Protein AF-A0A359F382-F1 (afdb_monomer_lite)

Secondary structure (DSSP, 8-state):
-TT--EEETTEEEEEEEEEEEPBPTT---EEEEEEEEEE-SSS-EEPPEEEEEBTTB-PPPPB-TT-SS-TT-EE-TT-EEEEEEEEEPPEETTEEEEE-SS-SS-EEEEESSSS-SSS--EEEEPPHHHHHHHHHSPB-PPPPPP----

Radius of gyration: 14.88 Å; chains: 1; bounding box: 39×32×42 Å

Structure (mmCIF, N/CA/C/O backbone):
data_AF-A0A359F382-F1
#
_entry.id   AF-A0A359F382-F1
#
loop_
_atom_site.group_PDB
_atom_site.id
_atom_site.type_symbol
_atom_site.label_atom_id
_atom_site.label_alt_id
_atom_site.label_comp_id
_atom_site.label_asym_id
_atom_site.label_entity_id
_atom_site.label_seq_id
_atom_site.pdbx_PDB_ins_code
_atom_site.Cartn_x
_atom_site.Cartn_y
_atom_site.Cartn_z
_atom_site.occupancy
_atom_site.B_iso_or_equiv
_atom_site.auth_seq_id
_atom_site.auth_comp_id
_atom_site.auth_asym_id
_atom_site.auth_atom_id
_atom_site.pdbx_PDB_model_num
ATOM 1 N N . VAL A 1 1 ? 2.632 -14.213 -3.912 1.00 77.81 1 VAL A N 1
ATOM 2 C CA . VAL A 1 1 ? 3.540 -14.253 -2.737 1.00 77.81 1 VAL A CA 1
ATOM 3 C C . VAL A 1 1 ? 4.346 -12.966 -2.747 1.00 77.81 1 VAL A C 1
ATOM 5 O O . VAL A 1 1 ? 4.710 -12.539 -3.836 1.00 77.81 1 VAL A O 1
ATOM 8 N N . PHE A 1 2 ? 4.558 -12.316 -1.601 1.00 89.94 2 PHE A N 1
ATOM 9 C CA . PHE A 1 2 ? 5.421 -11.128 -1.536 1.00 89.94 2 PHE A CA 1
ATOM 10 C C . PHE A 1 2 ? 6.863 -11.481 -1.932 1.00 89.94 2 PHE A C 1
ATOM 12 O O . PHE A 1 2 ? 7.334 -12.580 -1.650 1.00 89.94 2 PHE A O 1
ATOM 19 N N . GLY A 1 3 ? 7.535 -10.569 -2.626 1.00 89.75 3 GLY A N 1
ATOM 20 C CA . GLY A 1 3 ? 8.843 -10.769 -3.245 1.00 89.75 3 GLY A CA 1
ATOM 21 C C . GLY A 1 3 ? 8.786 -11.352 -4.659 1.00 89.75 3 GLY A C 1
ATOM 22 O O . GLY A 1 3 ? 9.818 -11.409 -5.315 1.00 89.75 3 GLY A O 1
ATOM 23 N N . ALA A 1 4 ? 7.609 -11.764 -5.144 1.00 89.44 4 ALA A N 1
ATOM 24 C CA . ALA A 1 4 ? 7.445 -12.164 -6.537 1.00 89.44 4 ALA A CA 1
ATOM 25 C C . ALA A 1 4 ? 7.367 -10.928 -7.440 1.00 89.44 4 ALA A C 1
ATOM 27 O O . ALA A 1 4 ? 6.575 -10.018 -7.184 1.00 89.44 4 ALA A O 1
ATOM 28 N N . GLU A 1 5 ? 8.168 -10.937 -8.499 1.00 91.50 5 GLU A N 1
ATOM 29 C CA . GLU A 1 5 ? 8.140 -9.917 -9.539 1.00 91.50 5 GLU A CA 1
ATOM 30 C C . GLU A 1 5 ? 7.011 -10.206 -10.529 1.00 91.50 5 GLU A C 1
ATOM 32 O O . GLU A 1 5 ? 6.661 -11.362 -10.795 1.00 91.50 5 GLU A O 1
ATOM 37 N N . PHE A 1 6 ? 6.437 -9.149 -11.085 1.00 90.25 6 PHE A N 1
ATOM 38 C CA . PHE A 1 6 ? 5.586 -9.244 -12.259 1.00 90.25 6 PHE A CA 1
ATOM 39 C C . PHE A 1 6 ? 5.766 -8.002 -13.123 1.00 90.25 6 PHE A C 1
ATOM 41 O O . PHE A 1 6 ? 6.039 -6.919 -12.612 1.00 90.25 6 PHE A O 1
ATOM 48 N N . GLU A 1 7 ? 5.618 -8.182 -14.429 1.00 90.56 7 GLU A N 1
ATOM 49 C CA . GLU A 1 7 ? 5.844 -7.147 -15.431 1.00 90.56 7 GLU A CA 1
ATOM 50 C C . GLU A 1 7 ? 4.554 -6.880 -16.207 1.00 90.56 7 GLU A C 1
ATOM 52 O O . GLU A 1 7 ? 3.830 -7.819 -16.558 1.00 90.56 7 GLU A O 1
ATOM 57 N N . VAL A 1 8 ? 4.283 -5.603 -16.468 1.00 87.81 8 VAL A N 1
ATOM 58 C CA . VAL A 1 8 ? 3.247 -5.136 -17.396 1.00 87.81 8 VAL A CA 1
ATOM 59 C C . VAL A 1 8 ? 3.822 -3.962 -18.174 1.00 87.81 8 VAL A C 1
ATOM 61 O O . VAL A 1 8 ? 4.358 -3.040 -17.567 1.00 87.81 8 VAL A O 1
ATOM 64 N N . ASP A 1 9 ? 3.743 -4.016 -19.504 1.00 87.06 9 ASP A N 1
ATOM 65 C CA . ASP A 1 9 ? 4.176 -2.943 -20.410 1.00 87.06 9 ASP A CA 1
ATOM 66 C C . ASP A 1 9 ? 5.588 -2.390 -20.118 1.00 87.06 9 ASP A C 1
ATOM 68 O O . ASP A 1 9 ? 5.858 -1.194 -20.236 1.00 87.06 9 ASP A O 1
ATOM 72 N N . GLY A 1 10 ? 6.508 -3.283 -19.728 1.00 90.38 10 GLY A N 1
ATOM 73 C CA . GLY A 1 10 ? 7.892 -2.954 -19.387 1.00 90.38 10 GLY A CA 1
ATOM 74 C C . GLY A 1 10 ? 8.089 -2.341 -17.997 1.00 90.38 10 GLY A C 1
ATOM 75 O O . GLY A 1 10 ? 9.202 -1.938 -17.674 1.00 90.38 10 GLY A O 1
ATOM 76 N N . VAL A 1 11 ? 7.059 -2.274 -17.150 1.00 93.62 11 VAL A N 1
ATOM 77 C CA . VAL A 1 11 ? 7.189 -1.898 -15.736 1.00 93.62 11 VAL A CA 1
ATOM 78 C C . VAL A 1 11 ? 7.217 -3.154 -14.872 1.00 93.62 11 VAL A C 1
ATOM 80 O O . VAL A 1 11 ? 6.216 -3.863 -14.742 1.00 93.62 11 VAL A O 1
ATOM 83 N N . VAL A 1 12 ? 8.358 -3.411 -14.236 1.00 95.44 12 VAL A N 1
ATOM 84 C CA . VAL A 1 12 ? 8.546 -4.515 -13.289 1.00 95.44 12 VAL A CA 1
ATOM 85 C C . VAL A 1 12 ? 8.172 -4.050 -11.890 1.00 95.44 12 VAL A C 1
ATOM 87 O O . VAL A 1 12 ? 8.703 -3.065 -11.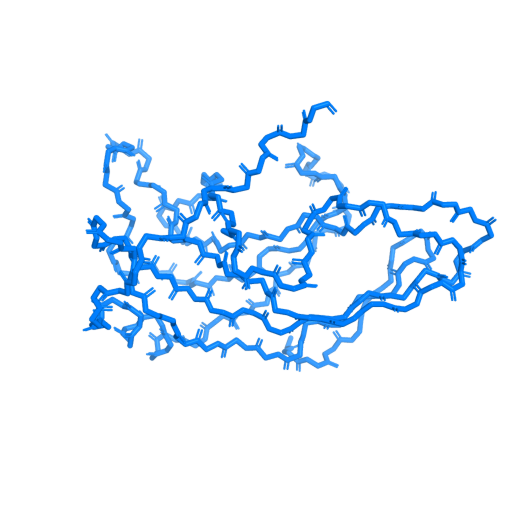383 1.00 95.44 12 VAL A O 1
ATOM 90 N N . VAL A 1 13 ? 7.266 -4.770 -11.236 1.00 95.38 13 VAL A N 1
ATOM 91 C CA . VAL A 1 13 ? 6.737 -4.427 -9.914 1.00 95.38 13 VAL A CA 1
ATOM 92 C C . VAL A 1 13 ? 6.991 -5.564 -8.937 1.00 95.38 13 VAL A C 1
ATOM 94 O O . VAL A 1 13 ? 6.752 -6.735 -9.233 1.00 95.38 13 VAL A O 1
ATOM 97 N N . VAL A 1 14 ? 7.449 -5.210 -7.735 1.00 96.38 14 VAL A N 1
ATOM 98 C CA . VAL A 1 14 ? 7.779 -6.167 -6.674 1.00 96.38 14 VAL A CA 1
ATOM 99 C C . VAL A 1 14 ? 7.206 -5.691 -5.339 1.00 96.38 14 VAL A C 1
ATOM 101 O O . VAL A 1 14 ? 7.826 -4.878 -4.646 1.00 96.38 14 VAL A O 1
ATOM 104 N N . PRO A 1 15 ? 6.030 -6.190 -4.927 1.00 95.75 15 PRO A N 1
ATOM 105 C CA . PRO A 1 15 ? 5.538 -6.014 -3.567 1.00 95.75 15 PRO A CA 1
ATOM 106 C C . PRO A 1 15 ? 6.425 -6.833 -2.630 1.00 95.75 15 PRO A C 1
ATOM 108 O O . PRO A 1 15 ? 6.452 -8.057 -2.722 1.00 95.75 15 PRO A O 1
ATOM 111 N N . LYS A 1 16 ? 7.175 -6.183 -1.742 1.00 96.56 16 LYS A N 1
ATOM 112 C CA . LYS A 1 16 ? 8.234 -6.814 -0.937 1.00 96.56 16 LYS A CA 1
ATOM 113 C C . LYS A 1 16 ? 7.735 -7.339 0.400 1.00 96.56 16 LYS A C 1
ATOM 115 O O . LYS A 1 16 ? 8.107 -8.437 0.801 1.00 96.56 16 LYS A O 1
ATOM 120 N N . SER A 1 17 ? 6.910 -6.566 1.094 1.00 97.12 17 SER A N 1
ATOM 121 C CA . SER A 1 17 ? 6.356 -6.945 2.395 1.00 97.12 17 SER A CA 1
ATOM 122 C C . SER A 1 17 ? 5.132 -6.106 2.734 1.00 97.12 17 SER A C 1
ATOM 124 O O . SER A 1 17 ? 4.959 -5.006 2.213 1.00 97.12 17 SER A O 1
ATOM 126 N N . VAL A 1 18 ? 4.297 -6.619 3.632 1.00 97.69 18 VAL A N 1
ATOM 127 C CA . VAL A 1 18 ? 3.161 -5.900 4.212 1.00 97.69 18 VAL A CA 1
ATOM 128 C C . VAL A 1 18 ? 3.202 -6.044 5.729 1.00 97.69 18 VAL A C 1
ATOM 130 O O . VAL A 1 18 ? 3.586 -7.094 6.243 1.00 97.69 18 VAL A O 1
ATOM 133 N N . GLY A 1 19 ? 2.824 -4.992 6.446 1.00 97.31 19 GLY A N 1
ATOM 134 C CA . GLY A 1 19 ? 2.740 -5.003 7.902 1.00 97.31 19 GLY A CA 1
ATOM 135 C C . GLY A 1 19 ? 1.694 -4.024 8.430 1.00 97.31 19 GLY A C 1
ATOM 136 O O . GLY A 1 19 ? 1.181 -3.202 7.666 1.00 97.31 19 GLY A O 1
ATOM 137 N N . PRO A 1 20 ? 1.363 -4.101 9.728 1.00 96.31 20 PRO A N 1
ATOM 138 C CA . PRO A 1 20 ? 0.419 -3.177 10.338 1.00 96.31 20 PRO A CA 1
ATOM 139 C C . PRO A 1 20 ? 1.002 -1.762 10.378 1.00 96.31 20 PRO A C 1
ATOM 141 O O . PRO A 1 20 ? 2.224 -1.568 10.372 1.00 96.31 20 PRO A O 1
ATOM 144 N N . PHE A 1 21 ? 0.118 -0.772 10.433 1.00 95.44 21 PHE A N 1
ATOM 145 C CA . PHE A 1 21 ? 0.471 0.628 10.617 1.00 95.44 21 PHE A CA 1
ATOM 146 C C . PHE A 1 21 ? -0.447 1.274 11.661 1.00 95.44 21 PHE A C 1
ATOM 148 O O . PHE A 1 21 ? -1.498 0.732 12.005 1.00 95.44 21 PHE A O 1
ATOM 155 N N . GLU A 1 22 ? -0.042 2.430 12.183 1.00 93.81 22 GLU A N 1
ATOM 156 C CA . GLU A 1 22 ? -0.870 3.217 13.097 1.00 93.81 22 GLU A CA 1
ATOM 157 C C . GLU A 1 22 ? -2.205 3.591 12.437 1.00 93.81 22 GLU A C 1
ATOM 159 O O . GLU A 1 22 ? -2.273 3.859 11.231 1.00 93.81 22 GLU A O 1
ATOM 164 N N . LYS A 1 23 ? -3.282 3.657 13.227 1.00 91.50 23 LYS A N 1
ATOM 165 C CA . LYS A 1 23 ? -4.585 4.093 12.705 1.00 91.50 23 LYS A CA 1
ATOM 166 C C . LYS A 1 23 ? -4.533 5.558 12.289 1.00 91.50 23 LYS A C 1
ATOM 168 O O . LYS A 1 23 ? -3.689 6.328 12.745 1.00 91.50 23 LYS A O 1
ATOM 173 N N . SER A 1 24 ? -5.490 5.978 11.469 1.00 88.31 24 SER A N 1
ATOM 174 C CA . SER A 1 24 ? -5.753 7.406 11.305 1.00 88.31 24 SER A CA 1
ATOM 175 C C . SER A 1 24 ? -6.110 8.064 12.636 1.00 88.31 24 SER A C 1
ATOM 177 O O . SER A 1 24 ? -6.543 7.404 13.583 1.00 88.31 24 SER A O 1
ATOM 179 N N . SER A 1 25 ? -6.012 9.391 12.680 1.00 87.31 25 SER A N 1
ATOM 180 C CA . SER A 1 25 ? -6.517 10.191 13.799 1.00 87.31 25 SER A CA 1
ATOM 181 C C . SER A 1 25 ? -8.023 10.010 14.042 1.00 87.31 25 SER A C 1
ATOM 183 O O . SER A 1 25 ? -8.505 10.309 15.129 1.00 87.31 25 SER A O 1
ATOM 185 N N . LEU A 1 26 ? -8.761 9.496 13.051 1.00 85.38 26 LEU A N 1
ATOM 186 C CA . LEU A 1 26 ? -10.183 9.146 13.134 1.00 85.38 26 LEU A CA 1
ATOM 187 C C . LEU A 1 26 ? -10.415 7.662 13.474 1.00 85.38 26 LEU A C 1
ATOM 189 O O . LEU A 1 26 ? -11.550 7.198 13.454 1.00 85.38 26 LEU A O 1
ATOM 193 N N . GLY A 1 27 ? -9.358 6.901 13.771 1.00 87.88 27 GLY A N 1
ATOM 194 C CA . GLY A 1 27 ? -9.445 5.488 14.139 1.00 87.88 27 GLY A CA 1
ATOM 195 C C . GLY A 1 27 ? -9.553 4.517 12.961 1.00 87.88 27 GLY A C 1
ATOM 196 O O . GLY A 1 27 ? -9.810 3.338 13.187 1.00 87.88 27 GLY A O 1
ATOM 197 N N . VAL A 1 28 ? -9.332 4.972 11.724 1.00 90.12 28 VAL A N 1
ATOM 198 C CA . VAL A 1 28 ? -9.355 4.103 10.536 1.00 90.12 28 VAL A CA 1
ATOM 199 C C . VAL A 1 28 ? -8.106 3.211 10.519 1.00 90.12 28 VAL A C 1
ATOM 201 O O . VAL A 1 28 ? -6.999 3.761 10.513 1.00 90.12 28 VAL A O 1
ATOM 204 N N . PRO A 1 29 ? -8.245 1.870 10.492 1.00 92.94 29 PRO A N 1
ATOM 205 C CA . PRO A 1 29 ? -7.114 0.951 10.385 1.00 92.94 29 PRO A CA 1
ATOM 206 C C . PRO A 1 29 ? -6.341 1.124 9.077 1.00 92.94 29 PRO A C 1
ATOM 208 O O . PRO A 1 29 ? -6.911 1.454 8.032 1.00 92.94 29 PRO A O 1
ATOM 211 N N . ARG A 1 30 ? -5.024 0.909 9.144 1.00 94.00 30 ARG A N 1
ATOM 212 C CA . ARG A 1 30 ? -4.104 1.066 8.013 1.00 94.00 30 ARG A CA 1
ATOM 213 C C . ARG A 1 30 ? -3.056 -0.037 8.005 1.00 94.00 30 ARG A C 1
ATOM 215 O O . ARG A 1 30 ? -2.597 -0.480 9.056 1.00 94.00 30 ARG A O 1
ATOM 222 N N . VAL A 1 31 ? -2.631 -0.426 6.812 1.00 95.62 31 VAL A N 1
ATOM 223 C CA . VAL A 1 31 ? -1.459 -1.283 6.604 1.00 95.62 31 VAL A CA 1
ATOM 224 C C . VAL A 1 31 ? -0.387 -0.518 5.843 1.00 95.62 31 VAL A C 1
ATOM 226 O O . VAL A 1 31 ? -0.669 0.444 5.129 1.00 95.62 31 VAL A O 1
ATOM 229 N N . ARG A 1 32 ? 0.855 -0.964 5.983 1.00 96.56 32 ARG A N 1
ATOM 230 C CA . ARG A 1 32 ? 1.997 -0.465 5.228 1.00 96.56 32 ARG A CA 1
ATOM 231 C C . ARG A 1 32 ? 2.489 -1.548 4.284 1.00 96.56 32 ARG A C 1
ATOM 233 O O . ARG A 1 32 ? 2.839 -2.640 4.729 1.00 96.56 32 ARG A O 1
ATOM 240 N N . LEU A 1 33 ? 2.563 -1.218 3.003 1.00 97.19 33 LEU A N 1
ATOM 241 C CA . LEU A 1 33 ? 3.164 -2.035 1.959 1.00 97.19 33 LEU A CA 1
ATOM 242 C C . LEU A 1 33 ? 4.540 -1.473 1.594 1.00 97.19 33 LEU A C 1
ATOM 244 O O . LEU A 1 33 ? 4.645 -0.292 1.289 1.00 97.19 33 LEU A O 1
ATOM 248 N N . VAL A 1 34 ? 5.574 -2.310 1.550 1.00 97.69 34 VAL A N 1
ATOM 249 C CA . VAL A 1 34 ? 6.844 -1.975 0.889 1.00 97.69 34 VAL A CA 1
ATOM 250 C C . VAL A 1 34 ? 6.791 -2.512 -0.534 1.00 97.69 34 VAL A C 1
ATOM 252 O O . VAL A 1 34 ? 6.558 -3.704 -0.735 1.00 97.69 34 VAL A O 1
ATOM 255 N N . ILE A 1 35 ? 7.023 -1.655 -1.521 1.00 97.38 35 ILE A N 1
ATOM 256 C CA . ILE A 1 35 ? 6.938 -1.997 -2.944 1.00 97.38 35 ILE A CA 1
ATOM 257 C C . ILE A 1 35 ? 8.070 -1.327 -3.720 1.00 97.38 35 ILE A C 1
ATOM 259 O O . ILE A 1 35 ? 8.562 -0.263 -3.339 1.00 97.38 35 ILE A O 1
ATOM 263 N N . SER A 1 36 ? 8.502 -1.964 -4.805 1.00 97.25 36 SER A N 1
ATOM 264 C CA . SER A 1 36 ? 9.325 -1.322 -5.825 1.00 97.25 36 SER A CA 1
ATOM 265 C C . SER A 1 36 ? 8.707 -1.445 -7.206 1.00 97.25 36 SER A C 1
ATOM 267 O O . SER A 1 36 ? 8.060 -2.447 -7.503 1.00 97.25 36 SER A O 1
ATOM 269 N N . SER A 1 37 ? 8.966 -0.446 -8.036 1.00 96.62 37 SER A N 1
ATOM 270 C CA . SER A 1 37 ? 8.680 -0.418 -9.464 1.00 96.62 37 SER A CA 1
ATOM 271 C C . SER A 1 37 ? 9.951 -0.048 -10.224 1.00 96.62 37 SER A C 1
ATOM 273 O O . SER A 1 37 ? 10.749 0.761 -9.751 1.00 96.62 37 SER A O 1
ATOM 275 N N . ASP A 1 38 ? 10.158 -0.659 -11.379 1.00 97.19 38 ASP A N 1
ATOM 276 C CA . ASP A 1 38 ? 11.277 -0.400 -12.280 1.00 97.19 38 ASP A CA 1
ATOM 277 C C . ASP A 1 38 ? 10.739 -0.289 -13.705 1.00 97.19 38 ASP A C 1
ATOM 279 O O . ASP A 1 38 ? 10.172 -1.251 -14.223 1.00 97.19 38 ASP A O 1
ATOM 283 N N . ASN A 1 39 ? 10.850 0.893 -14.312 1.00 96.81 39 ASN A N 1
ATOM 284 C CA . ASN A 1 39 ? 10.412 1.099 -15.688 1.00 96.81 39 ASN A CA 1
ATOM 285 C C . ASN A 1 39 ? 11.546 0.739 -16.650 1.00 96.81 39 ASN A C 1
ATOM 287 O O . ASN A 1 39 ? 12.434 1.544 -16.924 1.00 96.81 39 ASN A O 1
ATOM 291 N N . GLN A 1 40 ? 11.475 -0.472 -17.185 1.00 96.31 40 GLN A N 1
ATOM 292 C CA . GLN A 1 40 ? 12.402 -1.026 -18.167 1.00 96.31 40 GLN A CA 1
ATOM 293 C C . GLN A 1 40 ? 11.970 -0.736 -19.615 1.00 96.31 40 GLN A C 1
ATOM 295 O O . GLN A 1 40 ? 12.647 -1.155 -20.553 1.00 96.31 40 GLN A O 1
ATOM 300 N N . SER A 1 41 ? 10.856 -0.022 -19.816 1.00 94.00 41 SER A N 1
ATOM 301 C CA . SER A 1 41 ? 10.396 0.402 -21.141 1.00 94.00 41 SER A CA 1
ATOM 302 C C . SER A 1 41 ? 11.143 1.651 -21.626 1.00 94.00 41 SER A C 1
ATOM 304 O O . SER A 1 41 ? 11.762 2.369 -20.842 1.00 94.00 41 SER A O 1
ATOM 306 N N . GLU A 1 42 ? 11.052 1.952 -22.923 1.00 93.88 42 GLU A N 1
ATOM 307 C CA . GLU A 1 42 ? 11.643 3.155 -23.540 1.00 93.88 42 GLU A CA 1
ATOM 308 C C . GLU A 1 42 ? 10.785 4.425 -23.368 1.00 93.88 42 GLU A C 1
ATOM 310 O O . GLU A 1 42 ? 11.121 5.482 -23.903 1.00 93.88 42 GLU A O 1
ATOM 315 N N . MET A 1 43 ? 9.658 4.335 -22.657 1.00 94.75 43 MET A N 1
ATOM 316 C CA . MET A 1 43 ? 8.688 5.421 -22.505 1.00 94.75 43 MET A CA 1
ATOM 317 C C . MET A 1 43 ? 8.425 5.717 -21.032 1.00 94.75 43 MET A C 1
ATOM 319 O O . MET A 1 43 ? 8.591 4.857 -20.169 1.00 94.75 43 MET A O 1
ATOM 323 N N . ASP A 1 44 ? 7.986 6.939 -20.739 1.00 93.75 44 ASP A N 1
ATOM 324 C CA . ASP A 1 44 ? 7.469 7.265 -19.414 1.00 93.75 44 ASP A CA 1
ATOM 325 C C . ASP A 1 44 ? 6.165 6.498 -19.176 1.00 93.75 44 ASP A C 1
ATOM 327 O O . ASP A 1 44 ? 5.278 6.466 -20.029 1.00 93.75 44 ASP A O 1
ATOM 331 N N . GLN A 1 45 ? 6.073 5.873 -18.007 1.00 92.88 45 GLN A N 1
ATOM 332 C CA . GLN A 1 45 ? 4.926 5.086 -17.569 1.00 92.88 45 GLN A CA 1
ATOM 333 C C . GLN A 1 45 ? 4.410 5.643 -16.243 1.00 92.88 45 GLN A C 1
ATOM 335 O O . GLN A 1 45 ? 4.957 6.606 -15.701 1.00 92.88 45 GLN A O 1
ATOM 340 N N . ASN A 1 46 ? 3.375 5.018 -15.691 1.00 91.81 46 ASN A N 1
ATOM 341 C CA . ASN A 1 46 ? 2.936 5.274 -14.327 1.00 91.81 46 ASN A CA 1
ATOM 342 C C . ASN A 1 46 ? 3.225 4.064 -13.439 1.00 91.81 46 ASN A C 1
ATOM 344 O O . ASN A 1 46 ? 3.220 2.913 -13.878 1.00 91.81 46 ASN A O 1
ATOM 348 N N . ASN A 1 47 ? 3.440 4.334 -12.157 1.00 91.88 47 ASN A N 1
ATOM 349 C CA . ASN A 1 47 ? 3.313 3.325 -11.120 1.00 91.88 47 ASN A CA 1
ATOM 350 C C . ASN A 1 47 ? 1.908 2.700 -11.163 1.00 91.88 47 ASN A C 1
ATOM 352 O O . ASN A 1 47 ? 0.944 3.424 -11.410 1.00 91.88 47 ASN A O 1
ATOM 356 N N . PRO A 1 48 ? 1.744 1.405 -10.855 1.00 91.69 48 PRO A N 1
ATOM 357 C CA . PRO A 1 48 ? 0.413 0.824 -10.761 1.00 91.69 48 PRO A CA 1
ATOM 358 C C . PRO A 1 48 ? -0.397 1.428 -9.601 1.00 91.69 48 PRO A C 1
ATOM 360 O O . PRO A 1 48 ? 0.148 1.909 -8.602 1.00 91.69 48 PRO A O 1
ATOM 363 N N . ASP A 1 49 ? -1.716 1.331 -9.708 1.00 91.19 49 ASP A N 1
ATOM 364 C CA . ASP A 1 49 ? -2.653 1.457 -8.601 1.00 91.19 49 ASP A CA 1
ATOM 365 C C . ASP A 1 49 ? -2.444 0.313 -7.600 1.00 91.19 49 ASP A C 1
ATOM 367 O O . ASP A 1 49 ? -2.223 -0.845 -7.971 1.00 91.19 49 ASP A O 1
ATOM 371 N N . VAL A 1 50 ? -2.523 0.640 -6.309 1.00 91.88 50 VAL A N 1
ATOM 372 C CA . VAL A 1 50 ? -2.347 -0.311 -5.210 1.00 91.88 50 VAL A CA 1
ATOM 373 C C . VAL A 1 50 ? -3.425 -0.074 -4.163 1.00 91.88 50 VAL A C 1
ATOM 375 O O . VAL A 1 50 ? -3.575 1.046 -3.678 1.00 91.88 50 VAL A O 1
ATOM 378 N N . ARG A 1 51 ? -4.152 -1.128 -3.775 1.00 92.19 51 ARG A N 1
ATOM 379 C CA . ARG A 1 51 ? -5.242 -1.047 -2.785 1.00 92.19 51 ARG A CA 1
ATOM 380 C C . ARG A 1 51 ? -5.285 -2.266 -1.878 1.00 92.19 51 ARG A C 1
ATOM 382 O O . ARG A 1 51 ? -5.006 -3.378 -2.325 1.00 92.19 51 ARG A O 1
ATOM 389 N N . LEU A 1 52 ? -5.707 -2.074 -0.630 1.00 94.12 52 LEU A N 1
ATOM 390 C CA . LEU A 1 52 ? -6.179 -3.173 0.211 1.00 94.12 52 LEU A CA 1
ATOM 391 C C . LEU A 1 52 ? -7.631 -3.485 -0.169 1.00 94.12 52 LEU A C 1
ATOM 393 O O . LEU A 1 52 ? -8.481 -2.599 -0.145 1.00 94.12 52 LEU A O 1
ATOM 397 N N . VAL A 1 53 ? -7.910 -4.738 -0.513 1.00 93.12 53 VAL A N 1
ATOM 398 C CA . VAL A 1 53 ? -9.264 -5.236 -0.774 1.00 93.12 53 VAL A CA 1
ATOM 399 C C . VAL A 1 53 ? -9.619 -6.325 0.230 1.00 93.12 53 VAL A C 1
ATOM 401 O O . VAL A 1 53 ? -8.763 -7.123 0.617 1.00 93.12 53 VAL A O 1
ATOM 404 N N . CYS A 1 54 ? -10.889 -6.366 0.621 1.00 93.44 54 CYS A N 1
ATOM 405 C CA . CYS A 1 54 ? -11.452 -7.381 1.508 1.00 93.44 54 CYS A CA 1
ATOM 406 C C . CYS A 1 54 ? -12.582 -8.115 0.770 1.00 93.44 54 CYS A C 1
ATOM 408 O O . CYS A 1 54 ? -13.169 -7.582 -0.173 1.00 93.44 54 CYS A O 1
ATOM 410 N N . ALA A 1 55 ? -12.943 -9.321 1.201 1.00 90.94 55 ALA A N 1
ATOM 411 C CA . ALA A 1 55 ? -14.095 -10.044 0.668 1.00 90.94 55 ALA A CA 1
ATOM 412 C C . ALA A 1 55 ? -15.397 -9.241 0.809 1.00 90.94 55 ALA A C 1
ATOM 414 O O . ALA A 1 55 ? -16.238 -9.289 -0.086 1.00 90.94 55 ALA A O 1
ATOM 415 N N . GLU A 1 56 ? -15.558 -8.479 1.900 1.00 86.81 56 GLU A N 1
ATOM 416 C CA . GLU A 1 56 ? -16.760 -7.668 2.120 1.00 86.81 56 GLU A CA 1
ATOM 417 C C . GLU A 1 56 ? -16.787 -6.365 1.308 1.00 86.81 56 GLU A C 1
ATOM 419 O O . GLU A 1 56 ? -17.843 -5.738 1.203 1.00 86.81 56 GLU A O 1
ATOM 424 N N . SER A 1 57 ? -15.646 -5.915 0.773 1.00 86.94 57 SER A N 1
ATOM 425 C CA . SER A 1 57 ? -15.563 -4.662 0.023 1.00 86.94 57 SER A CA 1
ATOM 426 C C . SER A 1 57 ? -14.368 -4.609 -0.921 1.00 86.94 57 SER A C 1
ATOM 428 O O . SER A 1 57 ? -13.208 -4.725 -0.517 1.00 86.94 57 SER A O 1
ATOM 430 N N . ASN A 1 58 ? -14.678 -4.339 -2.186 1.00 81.38 58 ASN A N 1
ATOM 431 C CA . ASN A 1 58 ? -13.724 -3.981 -3.230 1.00 81.38 58 ASN A CA 1
ATOM 432 C C . ASN A 1 58 ? -13.692 -2.466 -3.497 1.00 81.38 58 ASN A C 1
ATOM 434 O O . ASN A 1 58 ? -13.087 -2.041 -4.483 1.00 81.38 58 ASN A O 1
ATOM 438 N N . LEU A 1 59 ? -14.373 -1.665 -2.668 1.00 84.31 59 LEU A N 1
ATOM 439 C CA . LEU A 1 59 ? -14.400 -0.218 -2.832 1.00 84.31 59 LEU A CA 1
ATOM 440 C C . LEU A 1 59 ? -12.989 0.355 -2.658 1.00 84.31 59 LEU A C 1
ATOM 442 O O . LEU A 1 59 ? -12.222 -0.150 -1.832 1.00 84.31 59 LEU A O 1
ATOM 446 N N . PRO A 1 60 ? -12.630 1.401 -3.420 1.00 77.69 60 PRO A N 1
ATOM 447 C CA . PRO A 1 60 ? -11.343 2.051 -3.252 1.00 77.69 60 PRO A CA 1
ATOM 448 C C . PRO A 1 60 ? -11.212 2.616 -1.836 1.00 77.69 60 PRO A C 1
ATOM 450 O O . PRO A 1 60 ? -12.117 3.279 -1.332 1.00 77.69 60 PRO A O 1
ATOM 453 N N . ALA A 1 61 ? -10.070 2.340 -1.214 1.00 80.12 61 ALA A N 1
ATOM 454 C CA . ALA A 1 61 ? -9.573 3.094 -0.075 1.00 80.12 61 ALA A CA 1
ATOM 455 C C . ALA A 1 61 ? -8.463 4.026 -0.550 1.00 80.12 61 ALA A C 1
ATOM 457 O O . ALA A 1 61 ? -7.691 3.666 -1.444 1.00 80.12 61 ALA A O 1
ATOM 458 N N . ASP A 1 62 ? -8.349 5.179 0.099 1.00 75.88 62 ASP A N 1
ATOM 459 C CA . ASP A 1 62 ? -7.235 6.087 -0.133 1.00 75.88 62 ASP A CA 1
ATOM 460 C C . ASP A 1 62 ? -5.916 5.494 0.392 1.00 75.88 62 ASP A C 1
ATOM 462 O O . ASP A 1 62 ? -5.872 4.744 1.382 1.00 75.88 62 ASP A O 1
ATOM 466 N N . TRP A 1 63 ? -4.818 5.870 -0.265 1.00 82.75 63 TRP A N 1
ATOM 467 C CA . TRP A 1 63 ? -3.484 5.824 0.338 1.00 82.75 63 TRP A CA 1
ATOM 468 C C . TRP A 1 63 ? -3.256 7.098 1.181 1.00 82.75 63 TRP A C 1
ATOM 470 O O . TRP A 1 63 ? -4.187 7.870 1.338 1.00 82.75 63 TRP A O 1
ATOM 480 N N . PHE A 1 64 ? -2.097 7.350 1.804 1.00 85.62 64 PHE A N 1
ATOM 481 C CA . PHE A 1 64 ? -1.899 8.554 2.656 1.00 85.62 64 PHE A CA 1
ATOM 482 C C . PHE A 1 64 ? -0.534 9.237 2.433 1.00 85.62 64 PHE A C 1
ATOM 484 O O . PHE A 1 64 ? 0.435 8.556 2.095 1.00 85.62 64 PHE A O 1
ATOM 491 N N . TRP A 1 65 ? -0.415 10.549 2.714 1.00 69.69 65 TRP A N 1
ATOM 492 C CA . TRP A 1 65 ? 0.785 11.410 2.503 1.00 69.69 65 TRP A CA 1
ATOM 493 C C . TRP A 1 65 ? 2.020 11.090 3.383 1.00 69.69 65 TRP A C 1
ATOM 495 O O . TRP A 1 65 ? 2.934 11.898 3.5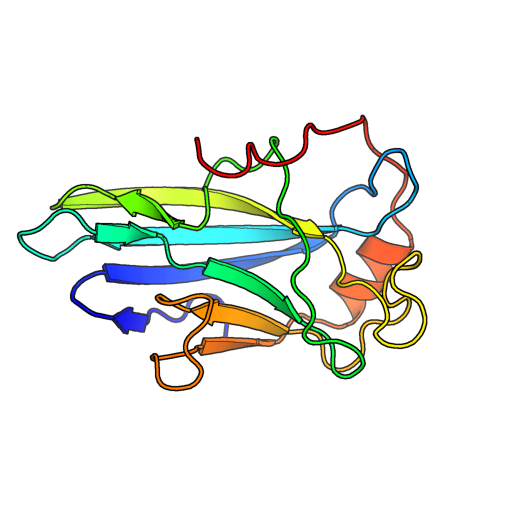12 1.00 69.69 65 TRP A O 1
ATOM 505 N N . GLY A 1 66 ? 2.065 9.909 4.002 1.00 76.88 66 GLY A N 1
ATOM 506 C CA . GLY A 1 66 ? 3.279 9.315 4.584 1.00 76.88 66 GLY A CA 1
ATOM 507 C C . GLY A 1 66 ? 3.919 8.253 3.681 1.00 76.88 66 GLY A C 1
ATOM 508 O O . GLY A 1 66 ? 4.909 7.634 4.062 1.00 76.88 66 GLY A O 1
ATOM 509 N N . SER A 1 67 ? 3.333 8.017 2.508 1.00 89.38 67 SER A N 1
ATOM 510 C CA . SER A 1 67 ? 3.841 7.068 1.524 1.00 89.38 67 SER A CA 1
ATOM 511 C C . SER A 1 67 ? 5.071 7.657 0.832 1.00 89.38 67 SER A C 1
ATOM 513 O O . SER A 1 67 ? 5.044 8.792 0.369 1.00 89.38 67 SER A O 1
ATOM 515 N N . THR A 1 68 ? 6.161 6.897 0.769 1.00 92.06 68 THR A N 1
ATOM 516 C CA . THR A 1 68 ? 7.372 7.265 0.009 1.00 92.06 68 THR A CA 1
ATOM 517 C C . THR A 1 68 ? 7.358 6.699 -1.409 1.00 92.06 68 THR A C 1
ATOM 519 O O . THR A 1 68 ? 8.240 6.994 -2.215 1.00 92.06 68 THR A O 1
ATOM 522 N N . TRP A 1 69 ? 6.343 5.893 -1.718 1.00 93.69 69 TRP A N 1
ATOM 523 C CA . TRP A 1 69 ? 6.011 5.431 -3.053 1.00 93.69 69 TRP A CA 1
ATOM 524 C C . TRP A 1 69 ? 4.548 5.773 -3.338 1.00 93.69 69 TRP A C 1
ATOM 526 O O . TRP A 1 69 ? 3.677 5.522 -2.508 1.00 93.69 69 TRP A O 1
ATOM 536 N N . GLU A 1 70 ? 4.278 6.350 -4.504 1.00 90.62 70 GLU A N 1
ATOM 537 C CA . GLU A 1 70 ? 2.957 6.878 -4.847 1.00 90.62 70 GLU A CA 1
ATOM 538 C C . GLU A 1 70 ? 2.306 6.038 -5.960 1.00 90.62 70 GLU A C 1
ATOM 540 O O . GLU A 1 70 ? 2.892 5.912 -7.044 1.00 90.62 70 GLU A O 1
ATOM 545 N N . PRO A 1 71 ? 1.110 5.463 -5.724 1.00 90.31 71 PRO A N 1
ATOM 546 C CA . PRO A 1 71 ? 0.319 4.814 -6.767 1.00 90.31 71 PRO A CA 1
ATOM 547 C C . PRO A 1 71 ? -0.031 5.784 -7.897 1.00 90.31 71 PRO A C 1
ATOM 549 O O . PRO A 1 71 ? -0.335 6.946 -7.636 1.00 90.31 71 PRO A O 1
ATOM 552 N N . ASN A 1 72 ? -0.025 5.308 -9.144 1.00 89.75 72 ASN A N 1
ATOM 553 C CA . ASN A 1 72 ? -0.322 6.096 -10.354 1.00 89.75 72 ASN A CA 1
ATOM 554 C C . ASN A 1 72 ? 0.622 7.283 -10.632 1.00 89.75 72 ASN A C 1
ATOM 556 O O . ASN A 1 72 ? 0.438 7.983 -11.625 1.00 89.75 72 ASN A O 1
ATOM 560 N N . ALA A 1 73 ? 1.641 7.516 -9.800 1.00 90.25 73 ALA A N 1
ATOM 561 C CA . ALA A 1 73 ? 2.623 8.562 -10.048 1.00 90.25 73 ALA A CA 1
ATOM 562 C C . ALA A 1 73 ? 3.497 8.233 -11.264 1.00 90.25 73 ALA A C 1
ATOM 564 O O . ALA A 1 73 ? 3.810 7.069 -11.524 1.00 90.25 73 ALA A O 1
ATOM 565 N N . SER A 1 74 ? 3.936 9.277 -11.968 1.00 92.31 74 SER A N 1
ATOM 566 C CA . SER A 1 74 ? 4.813 9.131 -13.129 1.00 92.31 74 SER A CA 1
ATOM 567 C C . SER A 1 74 ? 6.130 8.440 -12.757 1.00 92.31 74 SER A C 1
ATOM 569 O O . SER A 1 74 ? 6.794 8.772 -11.766 1.00 92.31 74 SER A O 1
ATOM 571 N N . LEU A 1 75 ? 6.508 7.475 -13.587 1.00 93.50 75 LEU A N 1
ATOM 572 C CA . LEU A 1 75 ? 7.709 6.667 -13.497 1.00 93.50 75 LEU A CA 1
ATOM 573 C C . LEU A 1 75 ? 8.457 6.762 -14.832 1.00 93.50 75 LEU A C 1
ATOM 575 O O . LEU A 1 75 ? 8.113 6.090 -15.805 1.00 93.50 75 LEU A O 1
ATOM 579 N N . SER A 1 76 ? 9.480 7.614 -14.878 1.00 95.69 76 SER A N 1
ATOM 580 C CA . SER A 1 76 ? 10.260 7.837 -16.098 1.00 95.69 76 SER A CA 1
ATOM 581 C C . SER A 1 76 ? 10.986 6.578 -16.576 1.00 95.69 76 SER A C 1
ATOM 583 O O . SER A 1 76 ? 11.321 5.707 -15.772 1.00 95.69 76 SER A O 1
ATOM 585 N N . SER A 1 77 ? 11.256 6.500 -17.879 1.00 96.38 77 SER A N 1
ATOM 586 C CA . SER A 1 77 ? 12.026 5.395 -18.472 1.00 96.38 77 SER A CA 1
ATOM 587 C C . SER A 1 77 ? 13.387 5.199 -17.779 1.00 96.38 77 SER A C 1
ATOM 589 O O . SER A 1 77 ? 14.094 6.165 -17.477 1.00 96.38 77 SER A O 1
ATOM 591 N N . GLY A 1 78 ? 13.749 3.944 -17.495 1.00 94.25 78 GLY A N 1
ATOM 592 C CA . GLY A 1 78 ? 14.990 3.551 -16.821 1.00 94.25 78 GLY A CA 1
ATOM 593 C C . GLY A 1 78 ? 15.063 3.898 -15.330 1.00 94.25 78 GLY A C 1
ATOM 594 O O . GLY A 1 78 ? 16.135 3.783 -14.732 1.00 94.25 78 GLY A O 1
ATOM 595 N N . VAL A 1 79 ? 13.966 4.360 -14.719 1.00 95.81 79 VAL A N 1
ATOM 596 C CA . VAL A 1 79 ? 13.931 4.710 -13.295 1.00 95.81 79 VAL A CA 1
ATOM 597 C C . VAL A 1 79 ? 13.369 3.562 -12.469 1.00 95.81 79 VAL A C 1
ATOM 599 O O . VAL A 1 79 ? 12.244 3.109 -12.675 1.00 95.81 79 VAL A O 1
ATOM 602 N N . GLN A 1 80 ? 14.123 3.202 -11.431 1.00 95.19 80 GLN A N 1
ATOM 603 C CA . GLN A 1 80 ? 13.657 2.355 -10.345 1.00 95.19 80 GLN A CA 1
ATOM 604 C C . GLN A 1 80 ? 13.260 3.203 -9.134 1.00 95.19 80 GLN A C 1
ATOM 606 O O . GLN A 1 80 ? 14.004 4.080 -8.688 1.00 95.19 80 GLN A O 1
ATOM 611 N N . ARG A 1 81 ? 12.101 2.900 -8.549 1.00 94.50 81 ARG A N 1
ATOM 612 C CA . ARG A 1 81 ? 11.645 3.457 -7.274 1.00 94.50 81 ARG A CA 1
ATOM 613 C C . ARG A 1 81 ? 11.314 2.344 -6.301 1.00 94.50 81 ARG A C 1
ATOM 615 O O . ARG A 1 81 ? 10.715 1.336 -6.655 1.00 94.50 81 ARG A O 1
ATOM 622 N N . GLN A 1 82 ? 11.656 2.559 -5.041 1.00 96.69 82 GLN A N 1
ATOM 623 C CA . GLN A 1 82 ? 11.207 1.733 -3.932 1.00 96.69 82 GLN A CA 1
ATOM 624 C C . GLN A 1 82 ? 10.727 2.646 -2.818 1.00 96.69 82 GLN A C 1
ATOM 626 O O . GLN A 1 82 ? 11.376 3.645 -2.517 1.00 96.69 82 GLN A O 1
ATOM 631 N N . GLY A 1 83 ? 9.641 2.259 -2.167 1.00 96.25 83 GLY A N 1
ATOM 632 C CA . GLY A 1 83 ? 9.192 2.941 -0.970 1.00 96.25 83 GLY A CA 1
ATOM 633 C C . GLY A 1 83 ? 8.045 2.222 -0.287 1.00 96.25 83 GLY A C 1
ATOM 634 O O . GLY A 1 83 ? 7.782 1.039 -0.515 1.00 96.25 83 GLY A O 1
ATOM 635 N N . GLU A 1 84 ? 7.401 2.968 0.592 1.00 96.06 84 GLU A N 1
ATOM 636 C CA . GLU A 1 84 ? 6.278 2.539 1.404 1.00 96.06 84 GLU A CA 1
ATOM 637 C C . GLU A 1 84 ? 4.989 3.153 0.861 1.00 96.06 84 GLU A C 1
ATOM 639 O O . GLU A 1 84 ? 4.965 4.335 0.523 1.00 96.06 84 GLU A O 1
ATOM 644 N N . VAL A 1 85 ? 3.919 2.363 0.830 1.00 94.81 85 VAL A N 1
ATOM 645 C CA . VAL A 1 85 ? 2.549 2.807 0.567 1.00 94.81 85 VAL A CA 1
ATOM 646 C C . VAL A 1 85 ? 1.724 2.534 1.812 1.00 94.81 85 VAL A C 1
ATOM 648 O O . VAL A 1 85 ? 1.654 1.395 2.279 1.00 94.81 85 VAL A O 1
ATOM 651 N N . ILE A 1 86 ? 1.103 3.573 2.362 1.00 95.38 86 ILE A N 1
ATOM 652 C CA . ILE A 1 86 ? 0.196 3.450 3.505 1.00 95.38 86 ILE A CA 1
ATOM 653 C C . ILE A 1 86 ? -1.221 3.319 2.966 1.00 95.38 86 ILE A C 1
ATOM 655 O O . ILE A 1 86 ? -1.724 4.256 2.357 1.00 95.38 86 ILE A O 1
ATOM 659 N N . LEU A 1 87 ? -1.857 2.171 3.193 1.00 93.56 87 LEU A N 1
ATOM 660 C CA . LEU A 1 87 ? -3.161 1.813 2.635 1.00 93.56 87 LEU A CA 1
ATOM 661 C C . LEU A 1 87 ? -4.217 1.771 3.739 1.00 93.56 87 LEU A C 1
ATOM 663 O O . LEU A 1 87 ? -4.025 1.107 4.761 1.00 93.56 87 LEU A O 1
ATOM 667 N N . GLY A 1 88 ? -5.332 2.47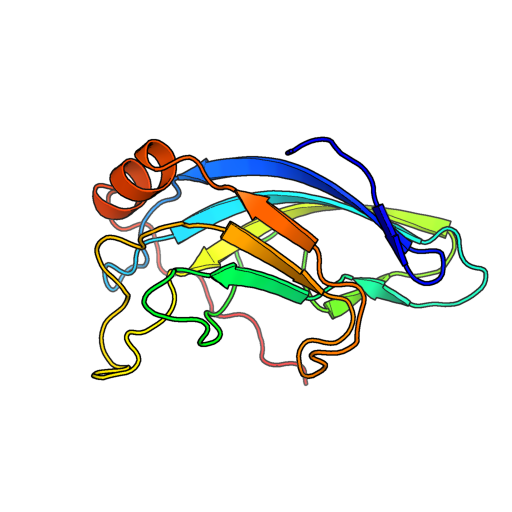0 3.532 1.00 92.62 88 GLY A N 1
ATOM 668 C CA . GLY A 1 88 ? -6.497 2.388 4.410 1.00 92.62 88 GLY A CA 1
ATOM 669 C C . GLY A 1 88 ? -7.303 1.112 4.190 1.00 92.62 88 GLY A C 1
ATOM 670 O O . GLY A 1 88 ? -7.245 0.491 3.130 1.00 92.62 88 GLY A O 1
ATOM 671 N N . PHE A 1 89 ? -8.079 0.727 5.198 1.00 93.94 89 PHE A N 1
ATOM 672 C CA . PHE A 1 89 ? -9.091 -0.311 5.023 1.00 93.94 89 PHE A CA 1
ATOM 673 C C . PHE A 1 89 ? -10.241 0.222 4.157 1.00 93.94 89 PHE A C 1
ATOM 675 O O . PHE A 1 89 ? -10.638 1.378 4.331 1.00 93.94 89 PHE A O 1
ATOM 682 N N . PRO A 1 90 ? -10.804 -0.597 3.250 1.00 93.50 90 PRO A N 1
ATOM 683 C CA . PRO A 1 90 ? -11.903 -0.164 2.401 1.00 93.50 90 PRO A CA 1
ATOM 684 C C . PRO A 1 90 ? -13.165 0.140 3.221 1.00 93.50 90 PRO A C 1
ATOM 686 O O . PRO A 1 90 ? -13.378 -0.455 4.287 1.00 93.50 90 PRO A O 1
ATOM 689 N N . PRO A 1 91 ? -14.024 1.055 2.742 1.00 91.62 91 PRO A N 1
ATOM 690 C CA . PRO A 1 91 ? -15.325 1.312 3.348 1.00 91.62 91 PRO A CA 1
ATOM 691 C C . PRO A 1 91 ? -16.251 0.099 3.197 1.00 91.62 91 PRO A C 1
ATOM 693 O O . PRO A 1 91 ? -16.126 -0.679 2.248 1.00 91.62 91 PRO A O 1
ATOM 696 N N . LYS A 1 92 ? -17.216 -0.073 4.104 1.00 89.81 92 LYS A N 1
ATOM 697 C CA . LYS A 1 92 ? -18.272 -1.085 3.961 1.00 89.81 92 LYS A CA 1
ATOM 698 C C . LYS A 1 92 ? -19.210 -0.690 2.822 1.00 89.81 92 LYS A C 1
ATOM 700 O O . LYS A 1 92 ? -19.676 0.442 2.766 1.00 89.81 92 LYS A O 1
ATOM 705 N N . VAL A 1 93 ? -19.575 -1.648 1.970 1.00 87.00 93 VAL A N 1
ATOM 706 C CA . VAL A 1 93 ? -20.507 -1.409 0.849 1.00 87.00 93 VAL A CA 1
ATOM 707 C C . VAL A 1 93 ? -21.880 -0.931 1.336 1.00 87.00 93 VAL A C 1
ATOM 709 O O . VAL A 1 93 ? -22.477 -0.043 0.735 1.00 87.00 93 VAL A O 1
ATOM 712 N N . SER A 1 94 ? -22.379 -1.500 2.435 1.00 87.88 94 SER A N 1
ATOM 713 C CA . SER A 1 94 ? -23.688 -1.152 3.000 1.00 87.88 94 SER A CA 1
ATOM 714 C C . SER A 1 94 ? -23.703 0.174 3.761 1.00 87.88 94 SER A C 1
ATOM 716 O O . SER A 1 94 ? -24.775 0.733 3.966 1.00 87.88 94 SER A O 1
ATOM 718 N N . ASP A 1 95 ? -22.542 0.631 4.236 1.00 86.50 95 ASP A N 1
ATOM 719 C CA . ASP A 1 95 ? -22.409 1.850 5.032 1.00 86.50 95 ASP A CA 1
ATOM 720 C C . ASP A 1 95 ? -21.004 2.454 4.854 1.00 86.50 95 ASP A C 1
ATOM 722 O O . ASP A 1 95 ? -20.089 2.158 5.634 1.00 86.50 95 ASP A O 1
ATOM 726 N N . PRO A 1 96 ? -20.811 3.289 3.816 1.00 85.00 96 PRO A N 1
ATOM 727 C CA . PRO A 1 96 ? -19.495 3.810 3.461 1.00 85.00 96 PRO A CA 1
ATOM 728 C C . PRO A 1 96 ? -18.859 4.729 4.511 1.00 85.00 96 PRO A C 1
ATOM 730 O O . PRO A 1 96 ? -17.691 5.083 4.372 1.00 85.00 96 PRO A O 1
ATOM 733 N N . GLN A 1 97 ? -19.598 5.118 5.558 1.00 83.44 97 GLN A N 1
ATOM 734 C CA . GLN A 1 97 ? -19.058 5.909 6.666 1.00 83.44 97 GLN A CA 1
ATOM 735 C C . GLN A 1 97 ? -18.112 5.099 7.562 1.00 83.44 97 GLN A C 1
ATOM 737 O O . GLN A 1 97 ? -17.307 5.682 8.289 1.00 83.44 97 GLN A O 1
ATOM 742 N N . TYR A 1 98 ? -18.186 3.765 7.511 1.00 85.44 98 TYR A N 1
ATOM 743 C CA . TYR A 1 98 ? -17.358 2.870 8.314 1.00 85.44 98 TYR A CA 1
ATOM 744 C C . TYR A 1 98 ? -16.472 1.999 7.433 1.00 85.44 98 TYR A C 1
ATOM 746 O O . TYR A 1 98 ? -16.905 1.491 6.400 1.00 85.44 98 TYR A O 1
ATOM 754 N N . THR A 1 99 ? -15.244 1.741 7.879 1.00 90.12 99 THR A N 1
ATOM 755 C CA . THR A 1 99 ? -14.377 0.751 7.236 1.00 90.12 99 THR A CA 1
ATOM 756 C C . THR A 1 99 ? -14.796 -0.673 7.573 1.00 90.12 99 THR A C 1
ATOM 758 O O . THR A 1 99 ? -15.449 -0.940 8.589 1.00 90.12 99 THR A O 1
ATOM 761 N N . VAL A 1 100 ? -14.418 -1.614 6.714 1.00 89.12 100 VAL A N 1
ATOM 762 C CA . VAL A 1 100 ? -14.577 -3.044 6.981 1.00 89.12 100 VAL A CA 1
ATOM 763 C C . VAL A 1 100 ? -13.742 -3.403 8.215 1.00 89.12 100 VAL A C 1
ATOM 765 O O . VAL A 1 100 ? -12.543 -3.171 8.225 1.00 89.12 100 VAL A O 1
ATOM 768 N N . ALA A 1 101 ? -14.368 -3.908 9.280 1.00 81.69 101 ALA A N 1
ATOM 769 C CA . ALA A 1 101 ? -13.690 -4.103 10.566 1.00 81.69 101 ALA A CA 1
ATOM 770 C C . ALA A 1 101 ? -12.758 -5.324 10.561 1.00 81.69 101 ALA A C 1
ATOM 772 O O . ALA A 1 101 ? -11.616 -5.220 10.991 1.00 81.69 101 ALA A O 1
ATOM 773 N N . ASP A 1 102 ? -13.235 -6.452 10.032 1.00 85.31 102 ASP A N 1
ATOM 774 C CA . ASP A 1 102 ? -12.507 -7.725 10.073 1.00 85.31 102 ASP A CA 1
ATOM 775 C C . ASP A 1 102 ? -11.650 -7.967 8.822 1.00 85.31 102 ASP A C 1
ATOM 777 O O . ASP A 1 102 ? -10.707 -8.755 8.865 1.00 85.31 102 ASP A O 1
ATOM 781 N N . CYS A 1 103 ? -11.980 -7.277 7.724 1.00 91.81 103 CYS A N 1
ATOM 782 C CA . CYS A 1 103 ? -11.383 -7.407 6.394 1.00 91.81 103 CYS A CA 1
ATOM 783 C C . CYS A 1 103 ? -11.078 -8.870 6.036 1.00 91.81 103 CYS A C 1
ATOM 785 O O . CYS A 1 103 ? -9.917 -9.279 5.995 1.00 91.81 103 CYS A O 1
ATOM 787 N N . ALA A 1 104 ? -12.121 -9.677 5.828 1.00 91.81 104 ALA A N 1
ATOM 788 C CA . ALA A 1 104 ? -11.955 -11.094 5.520 1.00 91.81 104 ALA A CA 1
ATOM 789 C C . ALA A 1 104 ? -11.288 -11.295 4.145 1.00 91.81 104 ALA A C 1
ATOM 791 O O . ALA A 1 104 ? -11.516 -10.511 3.229 1.00 91.81 104 ALA A O 1
ATOM 792 N N . ASP A 1 105 ? -10.487 -12.356 3.986 1.00 94.19 105 ASP A N 1
ATOM 793 C CA . ASP A 1 105 ? -9.678 -12.622 2.775 1.00 94.19 105 ASP A CA 1
ATOM 794 C C . ASP A 1 105 ? -8.927 -11.371 2.254 1.00 94.19 105 ASP A C 1
ATOM 796 O O . ASP A 1 105 ? -9.126 -10.926 1.110 1.00 94.19 105 ASP A O 1
ATOM 800 N N . PRO A 1 106 ? -8.097 -10.753 3.115 1.00 95.12 106 PRO A N 1
ATOM 801 C CA . PRO A 1 106 ? -7.451 -9.488 2.815 1.00 95.12 106 PRO A CA 1
ATOM 802 C C . PRO A 1 106 ? -6.376 -9.687 1.744 1.00 95.12 106 PRO A C 1
ATOM 804 O O . PRO A 1 106 ? -5.499 -10.552 1.841 1.00 95.12 106 PRO A O 1
ATOM 807 N N . ARG A 1 107 ? -6.420 -8.867 0.695 1.00 95.19 107 ARG A N 1
ATOM 808 C CA . ARG A 1 107 ? -5.476 -8.938 -0.428 1.00 95.19 107 ARG A CA 1
ATOM 809 C C . ARG A 1 107 ? -5.018 -7.543 -0.820 1.00 95.19 107 ARG A C 1
ATOM 811 O O . ARG A 1 107 ? -5.810 -6.609 -0.848 1.00 95.19 107 ARG A O 1
ATOM 818 N N . ILE A 1 108 ? -3.750 -7.403 -1.185 1.00 94.44 108 ILE A N 1
ATOM 819 C CA . ILE A 1 108 ? -3.278 -6.226 -1.915 1.00 94.44 108 ILE A CA 1
ATOM 820 C C . ILE A 1 108 ? -3.580 -6.448 -3.390 1.00 94.44 108 ILE A C 1
ATOM 822 O O . ILE A 1 108 ? -3.058 -7.390 -3.990 1.00 94.44 108 ILE A O 1
ATOM 826 N N . ARG A 1 109 ? -4.426 -5.595 -3.960 1.00 92.88 109 ARG A N 1
ATOM 827 C CA . ARG A 1 109 ? -4.656 -5.494 -5.400 1.00 92.88 109 ARG A CA 1
ATOM 828 C C . ARG A 1 109 ? -3.610 -4.553 -5.985 1.00 92.88 109 ARG A C 1
ATOM 830 O O . ARG A 1 109 ? -3.485 -3.432 -5.502 1.00 92.88 109 ARG A O 1
ATOM 837 N N . VAL A 1 110 ? -2.907 -4.999 -7.021 1.00 92.06 110 VAL A N 1
ATOM 838 C CA . VAL A 1 110 ? -2.029 -4.160 -7.846 1.00 92.06 110 VAL A CA 1
ATOM 839 C C . VAL A 1 110 ? -2.515 -4.217 -9.292 1.00 92.06 110 VAL A C 1
ATOM 841 O O . VAL A 1 110 ? -2.704 -5.317 -9.818 1.00 92.06 110 VAL A O 1
ATOM 844 N N . ALA A 1 111 ? -2.762 -3.060 -9.907 1.00 90.06 111 ALA A N 1
ATOM 845 C CA . ALA A 1 111 ? -3.310 -2.942 -11.262 1.00 90.06 111 ALA A CA 1
ATOM 846 C C . ALA A 1 111 ? -2.757 -1.705 -11.978 1.00 90.06 111 ALA A C 1
ATOM 848 O O . ALA A 1 111 ? -2.539 -0.689 -11.333 1.00 90.06 111 ALA A O 1
ATOM 849 N N . PHE A 1 112 ? -2.546 -1.773 -13.291 1.00 85.12 112 PHE A N 1
ATOM 850 C CA . PHE A 1 112 ? -2.019 -0.642 -14.065 1.00 85.12 112 PHE A CA 1
ATOM 851 C C . PHE A 1 112 ? -3.118 0.328 -14.512 1.00 85.12 112 PHE A C 1
ATOM 853 O O . PHE A 1 112 ? -2.911 1.536 -14.442 1.00 85.12 112 PHE A O 1
ATOM 860 N N . ASP A 1 113 ? -4.313 -0.176 -14.817 1.00 80.12 113 ASP A N 1
ATOM 861 C CA . ASP A 1 113 ? -5.529 0.628 -14.889 1.00 80.12 113 ASP A CA 1
ATOM 862 C C . ASP A 1 113 ? -6.422 0.397 -13.639 1.00 80.12 113 ASP A C 1
ATOM 864 O O . ASP A 1 113 ? -6.876 -0.725 -13.357 1.00 80.12 113 ASP A O 1
ATOM 868 N N . PRO A 1 114 ? -6.695 1.452 -12.845 1.00 67.75 114 PRO A N 1
ATOM 869 C CA . PRO A 1 114 ? -7.541 1.374 -11.655 1.00 67.75 114 PRO A CA 1
ATOM 870 C C . PRO A 1 114 ? -9.026 1.096 -11.945 1.00 67.75 114 PRO A C 1
ATOM 872 O O . PRO A 1 114 ? -9.743 0.691 -11.024 1.00 67.75 114 PRO A O 1
ATOM 875 N N . LEU A 1 115 ? -9.491 1.344 -13.172 1.00 69.31 115 LEU A N 1
ATOM 876 C CA . LEU A 1 115 ? -10.879 1.203 -13.625 1.00 69.31 115 LEU A CA 1
ATOM 877 C C . LEU A 1 115 ? -11.090 -0.042 -14.496 1.00 69.31 115 LEU A C 1
ATOM 879 O O . LEU A 1 115 ? -12.220 -0.526 -14.604 1.00 69.31 115 LEU A O 1
ATOM 883 N N . SER A 1 116 ? -10.022 -0.571 -15.093 1.00 68.06 116 SER A N 1
ATOM 884 C CA . SER A 1 116 ? -10.075 -1.788 -15.899 1.00 68.06 116 SER A CA 1
ATOM 885 C C . SER A 1 116 ? -10.232 -3.035 -15.028 1.00 68.06 116 SER A C 1
ATOM 887 O O . SER A 1 116 ? -9.529 -3.245 -14.032 1.00 68.06 116 SER A O 1
ATOM 889 N N . ASN A 1 117 ? -11.158 -3.899 -15.442 1.00 63.06 117 ASN A N 1
ATOM 890 C CA . ASN A 1 117 ? -11.234 -5.281 -14.967 1.00 63.06 117 ASN A CA 1
ATOM 891 C C . ASN A 1 117 ? -10.458 -6.248 -15.881 1.00 63.06 117 ASN A C 1
ATOM 893 O O . ASN A 1 117 ? -10.308 -7.412 -15.516 1.00 63.06 117 ASN A O 1
ATOM 897 N N . ASP A 1 118 ? -9.980 -5.766 -17.034 1.00 61.91 118 ASP A N 1
ATOM 898 C CA . ASP A 1 118 ? -9.310 -6.556 -18.075 1.00 61.91 118 ASP A CA 1
ATOM 899 C C . ASP A 1 118 ? -7.778 -6.413 -18.040 1.00 61.91 118 ASP A C 1
ATOM 901 O O . ASP A 1 118 ? -7.061 -7.214 -18.643 1.00 61.91 118 ASP A O 1
ATOM 905 N N . ASP A 1 119 ? -7.266 -5.428 -17.301 1.00 68.62 119 ASP A N 1
ATOM 906 C CA . ASP A 1 119 ? -5.835 -5.230 -17.098 1.00 68.62 119 ASP A CA 1
ATOM 907 C C . ASP A 1 119 ? -5.203 -6.386 -16.316 1.00 68.62 119 ASP A C 1
ATOM 909 O O . ASP A 1 119 ? -5.889 -7.085 -15.559 1.00 68.62 119 ASP A O 1
ATOM 913 N N . PRO A 1 120 ? -3.876 -6.594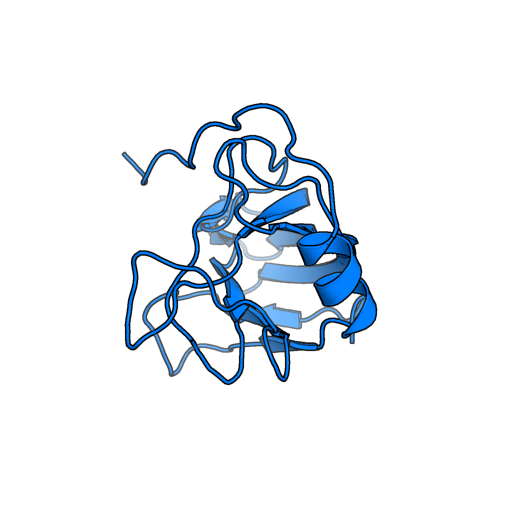 -16.418 1.00 77.69 120 PRO A N 1
ATOM 914 C CA . PRO A 1 120 ? -3.189 -7.597 -15.621 1.00 77.69 120 PRO A CA 1
ATOM 915 C C . PRO A 1 120 ? -3.224 -7.219 -14.132 1.00 77.69 120 PRO A C 1
ATOM 917 O O . PRO A 1 120 ? -2.316 -6.592 -13.590 1.00 77.69 120 PRO A O 1
ATOM 920 N N . ILE A 1 121 ? -4.280 -7.639 -13.441 1.00 86.75 121 ILE A N 1
ATOM 921 C CA . ILE A 1 121 ? -4.420 -7.464 -12.000 1.00 86.75 121 ILE A CA 1
ATOM 922 C C . ILE A 1 121 ? -3.635 -8.575 -11.297 1.00 86.75 121 ILE A C 1
ATOM 924 O O . ILE A 1 121 ? -3.679 -9.757 -11.670 1.00 86.75 121 ILE A O 1
ATOM 928 N N . ARG A 1 122 ? -2.912 -8.209 -10.239 1.00 90.69 122 ARG A N 1
ATOM 929 C CA . ARG A 1 122 ? -2.273 -9.159 -9.325 1.00 90.69 122 ARG A CA 1
ATOM 930 C C . ARG A 1 122 ? -2.785 -8.959 -7.911 1.00 90.69 122 ARG A C 1
ATOM 932 O O . ARG A 1 122 ? -2.924 -7.837 -7.434 1.00 90.69 122 ARG A O 1
ATOM 939 N N . TYR A 1 123 ? -3.038 -10.080 -7.243 1.00 92.31 123 TYR A N 1
ATOM 940 C CA . TYR A 1 123 ? -3.467 -10.113 -5.852 1.00 92.31 123 TYR A CA 1
ATOM 941 C C . TYR A 1 123 ? -2.393 -10.758 -4.986 1.00 92.31 123 TYR A C 1
ATOM 943 O O . TYR A 1 123 ? -1.905 -11.852 -5.284 1.00 92.31 123 TYR A O 1
ATOM 951 N N . PHE A 1 124 ? -2.056 -10.093 -3.888 1.00 94.25 124 PHE A N 1
ATOM 952 C CA . PHE A 1 124 ? -1.097 -10.580 -2.906 1.00 94.25 124 PHE A CA 1
ATOM 953 C C . PHE A 1 124 ? -1.828 -10.790 -1.580 1.00 94.25 124 PHE A C 1
ATOM 955 O O . PHE A 1 124 ? -2.331 -9.814 -1.025 1.00 94.25 124 PHE A O 1
ATOM 962 N N . PRO A 1 125 ? -1.934 -12.033 -1.077 1.00 95.56 125 PRO A N 1
ATOM 963 C CA . PRO A 1 125 ? -2.636 -12.293 0.173 1.00 95.56 125 PRO A CA 1
ATOM 964 C C . PRO A 1 125 ? -1.921 -11.594 1.328 1.00 95.56 125 PRO A C 1
ATOM 966 O O . PRO A 1 125 ? -0.700 -11.700 1.460 1.00 95.56 125 PRO A O 1
ATOM 969 N N . VAL A 1 126 ? -2.688 -10.890 2.153 1.00 96.06 126 VAL A N 1
ATOM 970 C CA . VAL A 1 126 ? -2.215 -10.276 3.392 1.00 96.06 126 VAL A CA 1
ATOM 971 C C . VAL A 1 126 ? -2.473 -11.266 4.532 1.00 96.06 126 VAL A C 1
ATOM 973 O O . VAL A 1 126 ? -3.552 -11.846 4.607 1.00 96.06 126 VAL A O 1
ATOM 976 N N . PRO A 1 127 ? -1.504 -11.514 5.419 1.00 95.81 127 PRO A N 1
ATOM 977 C CA . PRO A 1 127 ? -1.750 -12.330 6.602 1.00 95.81 127 PRO A CA 1
ATOM 978 C C . PRO A 1 127 ? -2.838 -11.725 7.512 1.00 95.81 127 PRO A C 1
ATOM 980 O O . PRO A 1 127 ? -2.870 -10.515 7.736 1.00 95.81 127 PRO A O 1
ATOM 983 N N . GLN A 1 128 ? -3.744 -12.550 8.046 1.00 94.44 128 GLN A N 1
ATOM 984 C CA . GLN A 1 128 ? -4.863 -12.060 8.871 1.00 94.44 128 GLN A CA 1
ATOM 985 C C . GLN A 1 128 ? -4.395 -11.427 10.196 1.00 94.44 128 GLN A C 1
ATOM 987 O O . GLN A 1 128 ? -5.042 -10.524 10.717 1.00 94.44 128 GLN A O 1
ATOM 992 N N . ASP A 1 129 ? -3.260 -11.864 10.736 1.00 95.94 129 ASP A N 1
ATOM 993 C CA . ASP A 1 129 ? -2.629 -11.280 11.925 1.00 95.94 129 ASP A CA 1
ATOM 994 C C . ASP A 1 129 ? -2.138 -9.843 11.680 1.00 95.94 129 ASP A C 1
ATOM 996 O O . ASP A 1 129 ? -2.243 -8.999 12.568 1.00 95.94 129 ASP A O 1
ATOM 1000 N N . VAL A 1 130 ? -1.692 -9.517 10.460 1.00 96.81 130 VAL A N 1
ATOM 1001 C CA . VAL A 1 130 ? -1.382 -8.133 10.054 1.00 96.81 130 VAL A CA 1
ATOM 1002 C C . VAL A 1 130 ? -2.635 -7.255 10.099 1.00 96.81 130 VAL A C 1
ATOM 1004 O O . VAL A 1 130 ? -2.569 -6.115 10.562 1.00 96.81 130 VAL A O 1
ATOM 1007 N N . ILE A 1 131 ? -3.778 -7.787 9.657 1.00 96.00 131 ILE A N 1
ATOM 1008 C CA . ILE A 1 131 ? -5.067 -7.088 9.715 1.00 96.00 131 ILE A CA 1
ATOM 1009 C C . ILE A 1 131 ? -5.492 -6.853 11.164 1.00 96.00 131 ILE A C 1
ATOM 1011 O O . ILE A 1 131 ? -5.795 -5.718 11.527 1.00 96.00 131 ILE A O 1
ATOM 1015 N N . GLN A 1 132 ? -5.455 -7.887 12.006 1.00 95.44 132 GLN A N 1
ATOM 1016 C CA . GLN A 1 132 ? -5.805 -7.768 13.425 1.00 95.44 132 GLN A CA 1
ATOM 1017 C C . GLN A 1 132 ? -4.919 -6.740 14.137 1.00 95.44 132 GLN A C 1
ATOM 1019 O O . GLN A 1 132 ? -5.432 -5.837 14.795 1.00 95.44 132 GLN A O 1
ATOM 1024 N N . ALA A 1 133 ? -3.603 -6.788 13.918 1.00 96.06 133 ALA A N 1
ATOM 1025 C CA . ALA A 1 133 ? -2.676 -5.822 14.499 1.00 96.06 133 ALA A CA 1
ATOM 1026 C C . ALA A 1 133 ? -2.956 -4.377 14.041 1.00 96.06 133 ALA A C 1
ATOM 1028 O O . ALA A 1 133 ? -2.872 -3.452 14.847 1.00 96.06 133 ALA A O 1
ATOM 1029 N N . ALA A 1 134 ? -3.333 -4.158 12.776 1.00 95.50 134 ALA A N 1
ATOM 1030 C CA . ALA A 1 134 ? -3.730 -2.837 12.277 1.00 95.50 134 ALA A CA 1
ATOM 1031 C C . ALA A 1 134 ? -5.048 -2.340 12.905 1.00 95.50 134 ALA A C 1
ATOM 1033 O O . ALA A 1 134 ? -5.195 -1.154 13.214 1.00 95.50 134 ALA A O 1
ATOM 1034 N N . VAL A 1 135 ? -6.005 -3.245 13.127 1.00 94.19 135 VAL A N 1
ATOM 1035 C CA . VAL A 1 135 ? -7.285 -2.957 13.794 1.00 94.19 135 VAL A CA 1
ATOM 1036 C C . VAL A 1 135 ? -7.100 -2.678 15.285 1.00 94.19 135 VAL A C 1
ATOM 1038 O O . VAL A 1 135 ? -7.869 -1.913 15.862 1.00 94.19 135 VAL A O 1
ATOM 1041 N N . GLU A 1 136 ? -6.071 -3.225 15.922 1.00 94.62 136 GLU A N 1
ATOM 1042 C CA . GLU A 1 136 ? -5.758 -2.996 17.338 1.00 94.62 136 GLU A CA 1
ATOM 1043 C C . GLU A 1 136 ? -4.795 -1.822 17.563 1.00 94.62 136 GLU A C 1
ATOM 1045 O O . GLU A 1 136 ? -4.722 -1.295 18.674 1.00 94.62 136 GLU A O 1
ATOM 1050 N N . ALA A 1 137 ? -4.115 -1.352 16.513 1.00 93.31 137 ALA A N 1
ATOM 1051 C CA . ALA A 1 137 ? -3.123 -0.287 16.594 1.00 93.31 137 ALA A CA 1
ATOM 1052 C C . ALA A 1 137 ? -3.666 1.006 17.227 1.00 93.31 137 ALA A C 1
ATOM 1054 O O . ALA A 1 137 ? -4.857 1.335 17.160 1.00 93.31 137 ALA A O 1
ATOM 1055 N N 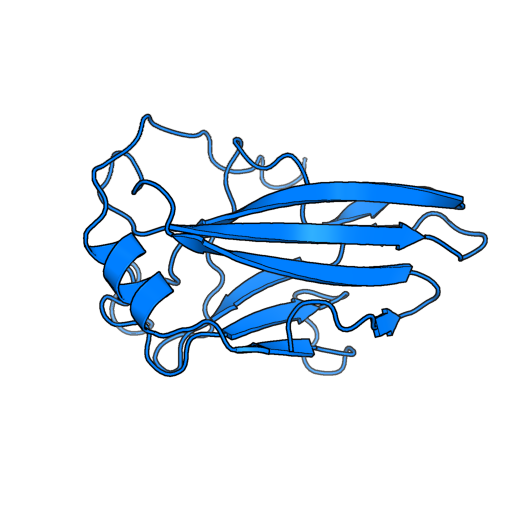. THR A 1 138 ? -2.770 1.782 17.831 1.00 92.94 138 THR A N 1
ATOM 1056 C CA . THR A 1 138 ? -3.099 3.111 18.346 1.00 92.94 138 THR A CA 1
ATOM 1057 C C . THR A 1 138 ? -3.292 4.108 17.196 1.00 92.94 138 THR A C 1
ATOM 1059 O O . THR A 1 138 ? -2.640 3.972 16.156 1.00 92.94 138 THR A O 1
ATOM 1062 N N . PRO A 1 139 ? -4.163 5.122 17.354 1.00 92.00 139 PRO A N 1
ATOM 1063 C CA . PRO A 1 139 ? -4.207 6.264 16.445 1.00 92.00 139 PRO A CA 1
ATOM 1064 C C . PRO A 1 139 ? -2.850 6.959 16.361 1.00 92.00 139 PRO A C 1
ATOM 1066 O O . PRO A 1 139 ? -2.286 7.350 17.383 1.00 92.00 139 PRO A O 1
ATOM 1069 N N . GLY A 1 140 ? -2.348 7.097 15.139 1.00 85.56 140 GLY A N 1
ATOM 1070 C CA . GLY A 1 140 ? -1.187 7.910 14.812 1.00 85.56 140 GLY A CA 1
ATOM 1071 C C . GLY A 1 140 ? -1.570 9.372 14.563 1.00 85.56 140 GLY A C 1
ATOM 1072 O O . GLY A 1 140 ? -2.753 9.741 14.627 1.00 85.56 140 GLY A O 1
ATOM 1073 N N . PRO A 1 141 ? -0.591 10.236 14.253 1.00 84.06 141 PRO A N 1
ATOM 1074 C CA . PRO A 1 141 ? -0.874 11.610 13.868 1.00 84.06 141 PRO A CA 1
ATOM 1075 C C . PRO A 1 141 ? -1.739 11.662 12.593 1.00 84.06 141 PRO A C 1
ATOM 1077 O O . PRO A 1 141 ? -1.717 10.736 11.771 1.00 84.06 141 PRO A O 1
ATOM 1080 N N . PRO A 1 142 ? -2.499 12.754 12.382 1.00 80.44 142 PRO A N 1
ATOM 1081 C CA . PRO A 1 142 ? -3.164 12.986 11.110 1.00 80.44 142 PRO A CA 1
ATOM 1082 C C . PRO A 1 142 ? -2.125 12.977 9.985 1.00 80.44 142 PRO A C 1
ATOM 1084 O O . PRO A 1 142 ? -1.197 13.783 9.982 1.00 80.44 142 PRO A O 1
ATOM 1087 N N . LEU A 1 143 ? -2.293 12.063 9.032 1.00 81.00 143 LEU A N 1
ATOM 1088 C CA . LEU A 1 143 ? -1.584 12.119 7.760 1.00 81.00 143 LEU A CA 1
ATOM 1089 C C . LEU A 1 143 ? -2.491 12.856 6.777 1.00 81.00 143 LEU A C 1
ATOM 1091 O O . LEU A 1 143 ? -3.697 12.579 6.786 1.00 81.00 143 LEU A O 1
ATOM 1095 N N . PRO A 1 144 ? -1.956 13.758 5.939 1.00 77.44 144 PRO A N 1
ATOM 1096 C CA . PRO A 1 144 ? -2.742 14.299 4.847 1.00 77.44 144 PRO A CA 1
ATOM 1097 C C . PRO A 1 144 ? -3.257 13.146 3.979 1.00 77.44 144 PRO A C 1
ATOM 1099 O O . PRO A 1 144 ? -2.626 12.085 3.867 1.00 77.44 144 PRO A O 1
ATOM 1102 N N . LEU A 1 145 ? -4.430 13.342 3.389 1.00 74.50 145 LEU A N 1
ATOM 1103 C CA . LEU A 1 145 ? -4.852 12.484 2.294 1.00 74.50 145 LEU A CA 1
ATOM 1104 C C . LEU A 1 145 ? -3.913 12.713 1.097 1.00 74.50 145 LEU A C 1
ATOM 1106 O O . LEU A 1 145 ? -3.258 13.760 1.025 1.00 74.50 145 LEU A O 1
ATOM 1110 N N . PRO A 1 146 ? -3.818 11.750 0.170 1.00 66.00 146 PRO A N 1
ATOM 1111 C CA . PRO A 1 146 ? -3.232 11.978 -1.137 1.00 66.00 146 PRO A CA 1
ATOM 1112 C C . PRO A 1 146 ? -3.857 13.230 -1.731 1.00 66.00 146 PRO A C 1
ATOM 1114 O O . PRO A 1 146 ? -5.054 13.465 -1.560 1.00 66.00 146 PRO A O 1
ATOM 1117 N N . GLN A 1 147 ? -3.063 14.038 -2.427 1.00 62.59 147 GLN A N 1
ATOM 1118 C CA . GLN A 1 147 ? -3.679 15.008 -3.318 1.00 62.59 147 GLN A CA 1
ATOM 1119 C C . GLN A 1 147 ? -4.341 14.182 -4.422 1.00 62.59 147 GLN A C 1
ATOM 1121 O O . GLN A 1 147 ? -3.639 13.476 -5.147 1.00 62.59 147 GLN A O 1
ATOM 1126 N N . GLU A 1 148 ? -5.675 14.194 -4.501 1.00 52.09 148 GLU A N 1
ATOM 1127 C CA . GLU A 1 148 ? -6.357 13.729 -5.710 1.00 52.09 148 GLU A CA 1
ATOM 1128 C C . GLU A 1 148 ? -5.730 14.506 -6.872 1.00 52.09 148 GLU A C 1
ATOM 1130 O O . GLU A 1 148 ? -5.676 15.735 -6.811 1.00 52.09 148 GLU A O 1
ATOM 1135 N N . GLY A 1 149 ? -5.131 13.785 -7.827 1.00 45.66 149 GLY A N 1
ATOM 1136 C CA . GLY A 1 149 ? -4.239 14.352 -8.841 1.00 45.66 149 GLY A CA 1
ATOM 1137 C C . GLY A 1 149 ? -4.794 15.641 -9.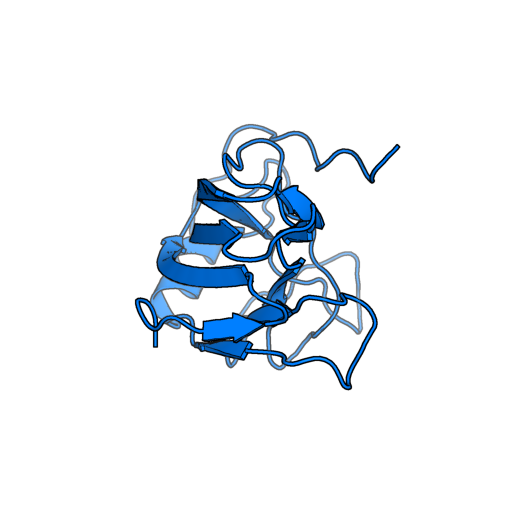449 1.00 45.66 149 GLY A C 1
ATOM 1138 O O . GLY A 1 149 ? -5.916 15.652 -9.956 1.00 45.66 149 GLY A O 1
ATOM 1139 N N . GLY A 1 150 ? -4.013 16.719 -9.335 1.00 30.97 150 GLY A N 1
ATOM 1140 C CA . GLY A 1 150 ? -4.285 18.004 -9.984 1.00 30.97 150 GLY A CA 1
ATOM 1141 C C . GLY A 1 150 ? -3.986 17.990 -11.474 1.00 30.97 150 GLY A C 1
ATOM 1142 O O . GLY A 1 150 ? -3.191 17.129 -11.916 1.00 30.97 150 GLY A O 1
#

Foldseek 3Di:
DAQDWDDDPQKIKGFHDKFWDAAAPVLFFKIKIKMKIFRQDPAKAFAWDKAKAAPQDPAGWFWFQVWPDDHRHIDGHGDMDITMIIYTAAAGPVGRVHGDLQRHQIWMWTFRDPPDPPTPIDIHTDDSVRSVCRSVHHHDYHTHTPDPPD

pLDDT: mean 88.66, std 10.3, range [30.97, 97.69]

Sequence (150 aa):
VFGAEFEVDGVVVVPKSVGPFEKSSLGVPRVRLVISSDNQSEMDQNNPDVRLVCAESNLPADWFWGSTWEPNASLSSGVQRQGEVILGFPPKVSDPQYTVADCADPRIRVAFDPLSNDDPIRYFPVPQDVIQAAVEATPGPPLPLPQEGG